Protein AF-A0A7Y0SDI4-F1 (afdb_monomer)

Radius of gyration: 20.01 Å; Cα contacts (8 Å, |Δi|>4): 85; chains: 1; bounding box: 41×28×59 Å

Sequence (95 aa):
DAVHPTLSTKISHGWIRTGQDKVIETTGNRSRLNIIGALNLSDIGATIVHNYESINSESIVRFFCELRKSYPLAHKLHIILDGAGYHRSDLVKDA

pLDDT: mean 87.09, std 10.6, range [52.72, 96.25]

Organism: Vibrio parahaemolyticus (NCBI:txid670)

Mean predicted aligned error: 8.11 Å

Foldseek 3Di:
DWDWDDQFDDDDDDDDDPPDDDDDDGDPDRQTWTKDWDADPVCRVPIDMDTDSDDALVVLQVVVVVVPVVDDPPDDDDDDDDPDPSCVDVSNVVD

Solvent-accessible surface area (backbone atoms only — not comparable to full-atom values): 6534 Å² total; per-residue (Å²): 115,77,57,75,76,81,64,70,73,78,87,86,84,77,95,68,61,88,97,53,89,76,89,75,83,65,65,84,72,83,82,78,56,37,43,48,63,51,78,42,91,92,43,64,89,71,48,47,73,48,78,44,93,61,89,42,38,67,52,49,43,55,46,50,55,58,55,47,73,78,46,64,89,89,58,87,83,84,83,89,76,72,89,48,69,40,69,70,31,64,73,42,72,76,105

Secondary structure (DSSP, 8-state):
--BPP--S-------PPTT--------------EEEEEEETTEEEEEEEEEESS-SHHHHHHHHHHHHHTS-TTS---------TGGGSHHHH--

Structure (mmCIF, N/CA/C/O backbone):
data_AF-A0A7Y0SDI4-F1
#
_entry.id   AF-A0A7Y0SDI4-F1
#
loop_
_atom_site.group_PDB
_atom_site.id
_atom_site.type_symbol
_atom_site.label_atom_id
_atom_site.label_alt_id
_atom_site.label_comp_id
_atom_s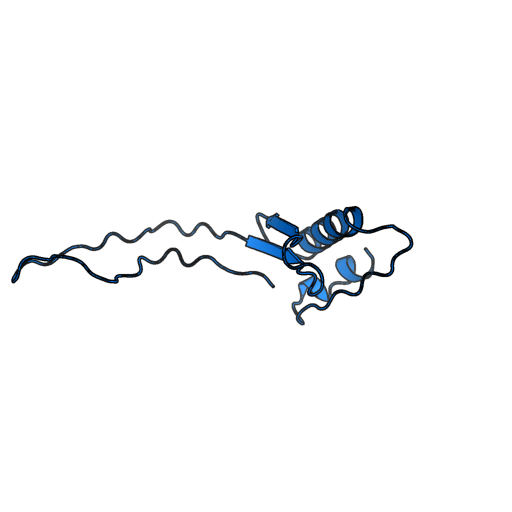ite.label_asym_id
_atom_site.label_entity_id
_atom_site.label_seq_id
_atom_site.pdbx_PDB_ins_code
_atom_site.Cartn_x
_atom_site.Cartn_y
_atom_site.Cartn_z
_atom_site.occupancy
_atom_site.B_iso_or_equiv
_atom_site.auth_seq_id
_atom_site.auth_comp_id
_atom_site.auth_asym_id
_atom_site.auth_atom_id
_atom_site.pdbx_PDB_model_num
ATOM 1 N N . ASP A 1 1 ? -2.542 6.015 -1.622 1.00 52.72 1 ASP A N 1
ATOM 2 C CA . ASP A 1 1 ? -3.346 6.675 -0.581 1.00 52.72 1 ASP A CA 1
ATOM 3 C C . ASP A 1 1 ? -2.879 6.178 0.778 1.00 52.72 1 ASP A C 1
ATOM 5 O O . ASP A 1 1 ? -2.645 4.980 0.915 1.00 52.72 1 ASP A O 1
ATOM 9 N N . ALA A 1 2 ? -2.648 7.084 1.724 1.00 55.09 2 ALA A N 1
ATOM 10 C CA . ALA A 1 2 ? -2.127 6.759 3.047 1.00 55.09 2 ALA A CA 1
ATOM 11 C C . ALA A 1 2 ? -3.278 6.769 4.057 1.00 55.09 2 ALA A C 1
ATOM 13 O O . ALA A 1 2 ? -3.874 7.810 4.325 1.00 55.09 2 ALA A O 1
ATOM 14 N N . VAL A 1 3 ? -3.585 5.608 4.631 1.00 59.72 3 VAL A N 1
ATOM 15 C CA . VAL A 1 3 ? -4.681 5.459 5.598 1.00 59.72 3 VAL A CA 1
ATOM 16 C C . VAL A 1 3 ? -4.141 5.565 7.023 1.00 59.72 3 VAL A C 1
ATOM 18 O O . VAL A 1 3 ? -3.075 5.035 7.332 1.00 59.72 3 VAL A O 1
ATOM 21 N N . HIS A 1 4 ? -4.887 6.224 7.912 1.00 59.59 4 HIS A N 1
ATOM 22 C CA . HIS A 1 4 ? -4.556 6.312 9.334 1.00 59.59 4 HIS A CA 1
ATOM 23 C C . HIS A 1 4 ? -5.434 5.366 10.170 1.00 59.59 4 HIS A C 1
ATOM 25 O O . HIS A 1 4 ? -6.663 5.440 10.073 1.00 59.59 4 HIS A O 1
ATOM 31 N N . PRO A 1 5 ? -4.858 4.507 11.034 1.00 60.47 5 PRO A N 1
ATOM 32 C CA . PRO A 1 5 ? -5.650 3.708 11.958 1.00 60.47 5 PRO A CA 1
ATOM 33 C C . PRO A 1 5 ? -6.338 4.606 12.991 1.00 60.47 5 PRO A C 1
ATOM 35 O O . PRO A 1 5 ? -5.741 5.528 13.551 1.00 60.47 5 PRO A O 1
ATOM 38 N N . THR A 1 6 ? -7.608 4.318 13.277 1.00 62.94 6 THR A N 1
ATOM 39 C CA . THR A 1 6 ? -8.305 4.929 14.413 1.00 62.94 6 THR A CA 1
ATOM 40 C C . THR A 1 6 ? -7.967 4.131 15.667 1.00 62.94 6 THR A C 1
ATOM 42 O O . THR A 1 6 ? -8.388 2.988 15.793 1.00 62.94 6 THR A O 1
ATOM 45 N N . LEU A 1 7 ? -7.231 4.740 16.598 1.00 68.56 7 LEU A N 1
ATOM 46 C CA . LEU A 1 7 ? -6.913 4.152 17.910 1.00 68.56 7 LEU A CA 1
ATOM 47 C C . LEU A 1 7 ? -7.941 4.520 18.993 1.00 68.56 7 LEU A C 1
ATOM 49 O O . LEU A 1 7 ? -7.757 4.223 20.168 1.00 68.56 7 LEU A O 1
ATOM 53 N N . SER A 1 8 ? -9.019 5.204 18.605 1.00 71.12 8 SER A N 1
ATOM 54 C CA . SER A 1 8 ? -10.101 5.562 19.517 1.00 71.12 8 SER A CA 1
ATOM 55 C C . SER A 1 8 ? -10.968 4.342 19.813 1.00 71.12 8 SER A C 1
ATOM 57 O O . SER A 1 8 ? -11.417 3.652 18.893 1.00 71.12 8 SER A O 1
ATOM 59 N N . THR A 1 9 ? -11.225 4.103 21.099 1.00 75.31 9 THR A N 1
ATOM 60 C CA . THR A 1 9 ? -12.170 3.090 21.568 1.00 75.31 9 THR A CA 1
ATOM 61 C C . THR A 1 9 ? -13.553 3.371 20.976 1.00 75.31 9 THR A C 1
ATOM 63 O O . THR A 1 9 ? -14.206 4.349 21.337 1.00 75.31 9 THR A O 1
ATOM 66 N N . LYS A 1 10 ? -14.018 2.512 20.063 1.00 80.62 10 LYS A N 1
ATOM 67 C CA . LYS A 1 10 ? -15.395 2.563 19.556 1.00 80.62 10 LYS A CA 1
ATOM 68 C C . LYS A 1 10 ? -16.300 1.741 20.464 1.00 80.62 10 LYS A C 1
ATOM 70 O O . LYS A 1 10 ? -16.174 0.522 20.538 1.00 80.62 10 LYS A O 1
ATOM 75 N N . ILE A 1 11 ? -17.211 2.422 21.147 1.00 82.38 11 ILE A N 1
ATOM 76 C CA . ILE A 1 11 ? -18.194 1.800 22.034 1.00 82.38 11 ILE A CA 1
ATOM 77 C C . ILE A 1 11 ? -19.326 1.241 21.172 1.00 82.38 11 ILE A C 1
ATOM 79 O O . ILE A 1 11 ? -19.837 1.943 20.302 1.00 82.38 11 ILE A O 1
ATOM 83 N N . SER A 1 12 ? -19.712 -0.011 21.407 1.00 83.94 12 SER A N 1
ATOM 84 C CA . SER A 1 12 ? -20.862 -0.634 20.748 1.00 83.94 12 SER A CA 1
ATOM 85 C C . SER A 1 12 ? -21.926 -1.017 21.774 1.00 83.94 12 SER A C 1
ATOM 87 O O . SER A 1 12 ? -22.925 -0.321 21.899 1.00 83.94 12 SER A O 1
ATOM 89 N N . HIS A 1 13 ? -21.695 -2.075 22.554 1.00 82.69 13 HIS A N 1
ATOM 90 C CA . HIS A 1 13 ? -22.639 -2.582 23.549 1.00 82.69 13 HIS A CA 1
ATOM 91 C C . HIS A 1 13 ? -21.905 -3.096 24.791 1.00 82.69 13 HIS A C 1
ATOM 93 O O . HIS A 1 13 ? -20.787 -3.602 24.700 1.00 82.69 13 HIS A O 1
ATOM 99 N N . GLY A 1 14 ? -22.551 -3.002 25.954 1.00 81.38 14 GLY A N 1
ATOM 100 C CA . GLY A 1 14 ? -22.028 -3.531 27.209 1.00 81.38 14 GLY A CA 1
ATOM 101 C C . GLY A 1 14 ? -23.127 -3.706 28.250 1.00 81.38 14 GLY A C 1
ATOM 102 O O . GLY A 1 14 ? -24.056 -2.906 28.325 1.00 81.38 14 GLY A O 1
ATOM 103 N N . TRP A 1 15 ? -23.015 -4.752 29.066 1.00 87.00 15 TRP A N 1
ATOM 104 C CA . TRP A 1 15 ? -23.906 -4.975 30.204 1.00 87.00 15 TRP A CA 1
ATOM 105 C C . TRP A 1 15 ? -23.425 -4.137 31.391 1.00 87.00 15 TRP A C 1
ATOM 107 O O . TRP A 1 15 ? -22.578 -4.570 32.172 1.00 87.00 15 TRP A O 1
ATOM 117 N N . ILE A 1 16 ? -23.932 -2.909 31.488 1.00 89.69 16 ILE A N 1
ATOM 118 C CA . ILE A 1 16 ? -23.610 -1.963 32.562 1.00 89.69 16 ILE A CA 1
ATOM 119 C C . ILE A 1 16 ? -24.773 -1.961 33.552 1.00 89.69 16 ILE A C 1
ATOM 121 O O . ILE A 1 16 ? -25.937 -1.862 33.161 1.00 89.69 16 ILE A O 1
ATOM 125 N N . ARG A 1 17 ? -24.466 -2.114 34.842 1.00 90.62 17 ARG A N 1
ATOM 126 C CA . ARG A 1 17 ? -25.488 -2.099 35.893 1.00 90.62 17 ARG A CA 1
ATOM 127 C C . ARG A 1 17 ? -26.132 -0.716 35.973 1.00 90.62 17 ARG A C 1
ATOM 129 O O . ARG A 1 17 ? -25.438 0.297 35.958 1.00 90.62 17 ARG A O 1
ATOM 136 N N . THR A 1 18 ? -27.455 -0.681 36.103 1.00 89.38 18 THR A N 1
ATOM 137 C CA . THR A 1 18 ? -28.214 0.561 36.276 1.00 89.38 18 THR A CA 1
ATOM 138 C C . THR A 1 18 ? -27.700 1.339 37.488 1.00 89.38 18 THR A C 1
ATOM 140 O O . THR A 1 18 ? -27.531 0.770 38.565 1.00 89.38 18 THR A O 1
ATOM 143 N N . GLY A 1 19 ? -27.450 2.636 37.301 1.00 92.62 19 GLY A N 1
ATOM 144 C CA . GLY A 1 19 ? -26.930 3.520 38.347 1.00 92.62 19 GLY A CA 1
ATOM 145 C C . GLY A 1 19 ? -25.418 3.435 38.578 1.00 92.62 19 GLY A 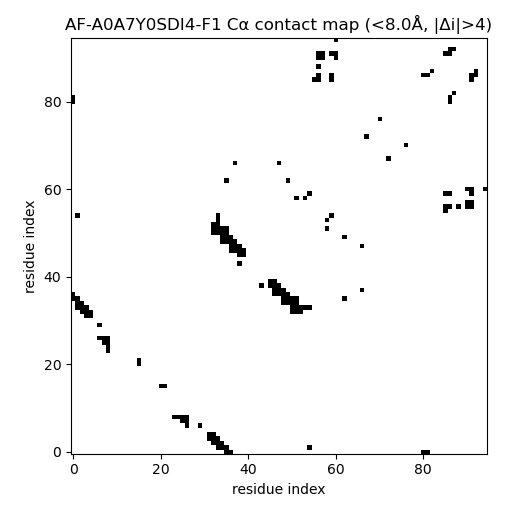C 1
ATOM 146 O O . GLY A 1 19 ? -24.941 4.025 39.542 1.00 92.62 19 GLY A O 1
ATOM 147 N N . GLN A 1 20 ? -24.664 2.717 37.735 1.00 89.06 20 GLN A N 1
ATOM 148 C CA . GLN A 1 20 ? -23.200 2.707 37.787 1.00 89.06 20 GLN A CA 1
ATOM 149 C C . GLN A 1 20 ? -22.578 3.312 36.532 1.00 89.06 20 GLN A C 1
ATOM 151 O O . GLN A 1 20 ? -22.828 2.852 35.417 1.00 89.06 20 GLN A O 1
ATOM 156 N N . ASP A 1 21 ? -21.686 4.277 36.740 1.00 89.50 21 ASP A N 1
ATOM 157 C CA . ASP A 1 21 ? -20.824 4.787 35.683 1.00 89.50 21 ASP A CA 1
ATOM 158 C C . ASP A 1 21 ? -19.741 3.761 35.347 1.00 89.50 21 ASP A C 1
ATOM 160 O O . ASP A 1 21 ? -19.071 3.204 36.222 1.00 89.50 21 ASP A O 1
ATOM 164 N N . LYS A 1 22 ? -19.550 3.516 34.049 1.00 86.81 22 LYS A N 1
ATOM 165 C CA . LYS A 1 22 ? -18.471 2.670 33.547 1.00 86.81 22 LYS A CA 1
ATOM 166 C C . LYS A 1 22 ? -17.412 3.541 32.890 1.00 86.81 22 LYS A C 1
ATOM 168 O O . LYS A 1 22 ? -17.644 4.104 31.825 1.00 86.81 22 LYS A O 1
ATOM 173 N N . VAL A 1 23 ? -16.231 3.596 33.503 1.00 89.44 23 VAL A N 1
ATOM 174 C CA . VAL A 1 23 ? -15.052 4.204 32.879 1.00 89.44 23 VAL A CA 1
ATOM 175 C C . VAL A 1 23 ? -14.665 3.385 31.651 1.00 89.44 23 VAL A C 1
ATOM 177 O O . VAL A 1 23 ? -14.581 2.153 31.706 1.00 89.44 23 VAL A O 1
ATOM 180 N N . ILE A 1 24 ? -14.461 4.085 30.538 1.00 85.25 24 ILE A N 1
ATOM 181 C CA . ILE A 1 24 ? -14.012 3.509 29.277 1.00 85.25 24 ILE A CA 1
ATOM 182 C C . ILE A 1 24 ? -12.574 3.950 29.081 1.00 85.25 24 ILE A C 1
ATOM 184 O O . ILE A 1 24 ? -12.300 5.126 28.844 1.00 85.25 24 ILE A O 1
ATOM 188 N N . GLU A 1 25 ? -11.666 2.989 29.204 1.00 81.06 25 GLU A N 1
ATOM 189 C CA . GLU A 1 25 ? -10.250 3.219 28.964 1.00 81.06 25 GLU A CA 1
ATOM 190 C C . GLU A 1 25 ? -10.044 3.666 27.514 1.00 81.06 25 GLU A C 1
ATOM 192 O O . GLU A 1 25 ? -10.576 3.080 26.560 1.00 81.06 25 GLU A O 1
ATOM 197 N N . THR A 1 26 ? -9.261 4.726 27.350 1.00 76.12 26 THR A N 1
ATOM 198 C CA . THR A 1 26 ? -8.847 5.216 26.038 1.00 76.12 26 THR A CA 1
ATOM 199 C C . THR A 1 26 ? -7.359 4.972 25.880 1.00 76.12 26 T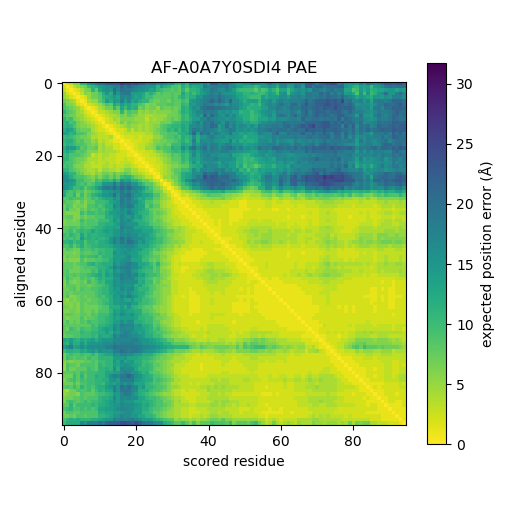HR A C 1
ATOM 201 O O . THR A 1 26 ? -6.570 5.174 26.802 1.00 76.12 26 THR A O 1
ATOM 204 N N . THR A 1 27 ? -6.948 4.508 24.704 1.00 70.06 27 THR A N 1
ATOM 205 C CA . THR A 1 27 ? -5.526 4.335 24.420 1.00 70.06 27 THR A CA 1
ATOM 206 C C . THR A 1 27 ? -4.906 5.705 24.141 1.00 70.06 27 THR A C 1
ATOM 208 O O . THR A 1 27 ? -5.194 6.333 23.125 1.00 70.06 27 THR A O 1
ATOM 211 N N . GLY A 1 28 ? -4.050 6.180 25.051 1.00 67.19 28 GLY A N 1
ATOM 212 C CA . GLY A 1 28 ? -3.348 7.464 24.912 1.00 67.19 28 GLY A CA 1
ATOM 213 C C . GLY A 1 28 ? -2.164 7.439 23.937 1.00 67.19 28 GLY A C 1
ATOM 214 O O . GLY A 1 28 ? -1.647 8.492 23.566 1.00 67.19 28 GLY A O 1
ATOM 215 N N . ASN A 1 29 ? -1.728 6.253 23.504 1.00 67.56 29 ASN A N 1
ATOM 216 C CA . ASN A 1 29 ? -0.624 6.121 22.562 1.00 67.56 29 ASN A CA 1
ATOM 217 C C . ASN A 1 29 ? -1.121 6.351 21.129 1.00 67.56 29 ASN A C 1
ATOM 219 O O . ASN A 1 29 ? -1.990 5.630 20.648 1.00 67.56 29 ASN A O 1
ATOM 223 N N . ARG A 1 30 ? -0.564 7.356 20.447 1.00 62.97 30 ARG A N 1
ATOM 224 C CA . ARG A 1 30 ? -0.827 7.653 19.034 1.00 62.97 30 ARG A CA 1
ATOM 225 C C . ARG A 1 30 ? 0.303 7.104 18.167 1.00 62.97 30 ARG A C 1
ATOM 227 O O . ARG A 1 30 ? 1.064 7.873 17.585 1.00 62.97 30 ARG A O 1
ATOM 234 N N . SER A 1 31 ? 0.417 5.785 18.055 1.00 69.19 31 SER A N 1
ATOM 235 C CA . SER A 1 31 ? 1.271 5.187 17.029 1.00 69.19 31 SER A CA 1
ATOM 236 C C . SER A 1 31 ? 0.576 5.309 15.669 1.00 69.19 31 SER A C 1
ATOM 238 O O . SER A 1 31 ? -0.488 4.740 15.431 1.00 69.19 31 SER A O 1
ATOM 240 N N . ARG A 1 32 ? 1.143 6.105 14.757 1.00 72.81 32 ARG A N 1
ATOM 241 C CA . ARG A 1 32 ? 0.670 6.133 13.367 1.00 72.81 32 ARG A CA 1
ATOM 242 C C . ARG A 1 32 ? 1.208 4.902 12.649 1.00 72.81 32 ARG A C 1
ATOM 244 O O . ARG A 1 32 ? 2.411 4.673 12.647 1.00 72.81 32 ARG A O 1
ATOM 251 N N . LEU A 1 33 ? 0.315 4.144 12.022 1.00 81.19 33 LEU A N 1
ATOM 252 C CA . LEU A 1 33 ? 0.681 3.128 11.043 1.00 81.19 33 LEU A CA 1
ATOM 253 C C . LEU A 1 33 ? 0.529 3.755 9.661 1.00 81.19 33 LEU A C 1
ATOM 255 O O . LEU A 1 33 ? -0.567 4.202 9.326 1.00 81.19 33 LEU A O 1
ATOM 259 N N . ASN A 1 34 ? 1.611 3.811 8.889 1.00 87.25 34 ASN A N 1
ATOM 260 C CA . ASN A 1 34 ? 1.560 4.294 7.517 1.00 87.25 34 ASN A CA 1
ATOM 261 C C . ASN A 1 34 ? 1.687 3.115 6.557 1.00 87.25 34 ASN A C 1
ATOM 263 O O . ASN A 1 34 ? 2.700 2.415 6.551 1.00 87.25 34 ASN A O 1
ATOM 267 N N . ILE A 1 35 ? 0.645 2.918 5.756 1.00 90.88 35 ILE A N 1
ATOM 268 C CA . ILE A 1 35 ? 0.520 1.805 4.820 1.00 90.88 35 ILE A CA 1
ATOM 269 C C . ILE A 1 35 ? 0.469 2.373 3.404 1.00 90.88 35 ILE A C 1
ATOM 271 O O . ILE A 1 35 ? -0.311 3.289 3.141 1.00 90.88 35 ILE A O 1
ATOM 275 N N . ILE A 1 36 ? 1.270 1.812 2.500 1.00 93.31 36 ILE A N 1
ATOM 276 C CA . ILE A 1 36 ? 1.149 2.031 1.056 1.00 93.31 36 ILE A CA 1
ATOM 277 C C . ILE A 1 36 ? 0.710 0.713 0.426 1.00 93.31 36 ILE A C 1
ATOM 279 O O . ILE A 1 36 ? 1.289 -0.338 0.705 1.00 93.31 36 ILE A O 1
ATOM 283 N N . GLY A 1 37 ? -0.322 0.775 -0.415 1.00 94.31 37 GLY A N 1
ATOM 284 C CA . GLY A 1 37 ? -0.848 -0.378 -1.131 1.00 94.31 37 GLY A CA 1
ATOM 285 C C . GLY A 1 37 ? -1.057 -0.094 -2.615 1.00 94.31 37 GLY A C 1
ATOM 286 O O . GLY A 1 37 ? -1.392 1.029 -2.994 1.00 94.31 37 GLY A O 1
ATOM 287 N N . ALA A 1 38 ? -0.884 -1.126 -3.438 1.00 95.06 38 ALA A N 1
ATOM 288 C CA . ALA A 1 38 ? -1.214 -1.125 -4.858 1.00 95.06 38 ALA A CA 1
ATOM 289 C C . ALA A 1 38 ? -2.189 -2.266 -5.151 1.00 95.06 38 ALA A C 1
ATOM 291 O O . ALA A 1 38 ? -1.883 -3.436 -4.911 1.00 95.06 38 ALA A O 1
ATOM 292 N N . LEU A 1 39 ? -3.358 -1.904 -5.677 1.00 94.69 39 LEU A N 1
ATOM 293 C CA . LEU A 1 39 ? -4.438 -2.822 -6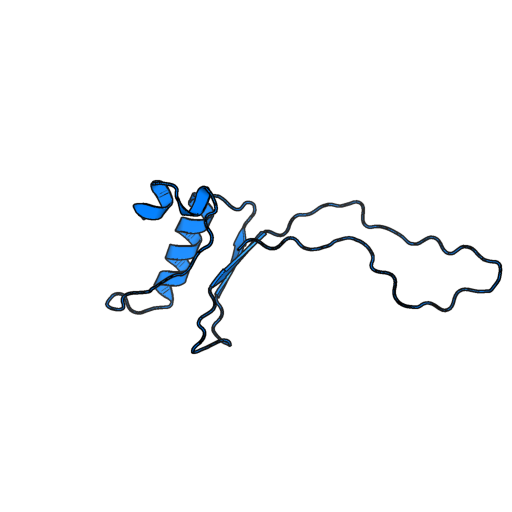.014 1.00 94.69 39 LEU A CA 1
ATOM 294 C C . LEU A 1 39 ? -4.516 -2.994 -7.532 1.00 94.69 39 LEU A C 1
ATOM 296 O O . LEU A 1 39 ? -4.718 -2.022 -8.260 1.00 94.69 39 LEU A O 1
ATOM 300 N N . ASN A 1 40 ? -4.409 -4.236 -7.999 1.00 93.56 40 ASN A N 1
ATOM 301 C CA . ASN A 1 40 ? -4.735 -4.596 -9.371 1.00 93.56 40 ASN A CA 1
ATOM 302 C C . ASN A 1 40 ? -6.206 -5.022 -9.440 1.00 93.56 40 ASN A C 1
ATOM 304 O O . ASN A 1 40 ? -6.606 -5.999 -8.816 1.00 93.56 40 ASN A O 1
ATOM 308 N N . LEU A 1 41 ? -7.020 -4.321 -10.229 1.00 91.19 41 LEU A N 1
ATOM 309 C CA . LEU A 1 41 ? -8.449 -4.632 -10.354 1.00 91.19 41 LEU A CA 1
ATOM 310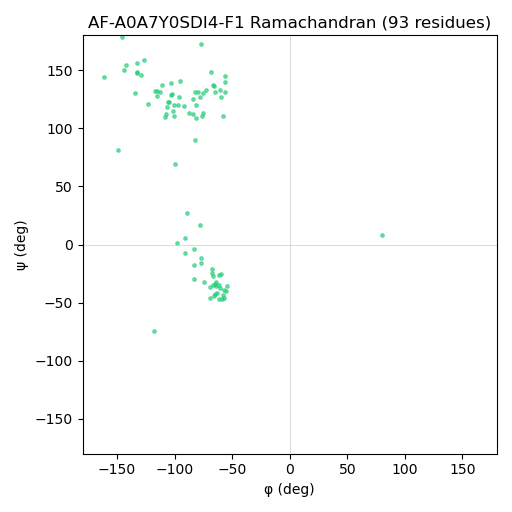 C C . LEU A 1 41 ? -8.724 -5.980 -11.038 1.00 91.19 41 LEU A C 1
ATOM 312 O O . LEU A 1 41 ? -9.799 -6.541 -10.851 1.00 91.19 41 LEU A O 1
ATOM 316 N N . SER A 1 42 ? -7.767 -6.503 -11.811 1.00 91.88 42 SER A N 1
ATOM 317 C CA . SER A 1 42 ? -7.882 -7.827 -12.443 1.00 91.88 42 SER A CA 1
ATOM 318 C C . SER A 1 42 ? -7.489 -8.968 -11.501 1.00 91.88 42 SER A C 1
ATOM 320 O O . SER A 1 42 ? -7.827 -10.116 -11.766 1.00 91.88 42 SER A O 1
ATOM 322 N N . ASP A 1 43 ? -6.776 -8.658 -10.415 1.00 92.69 43 ASP A N 1
ATOM 323 C CA . ASP A 1 43 ? -6.327 -9.622 -9.413 1.00 92.69 43 ASP A CA 1
ATOM 324 C C . ASP A 1 43 ? -6.257 -8.953 -8.034 1.00 92.69 43 ASP A C 1
ATOM 326 O O . ASP A 1 43 ? -5.210 -8.504 -7.563 1.00 92.69 43 ASP A O 1
ATOM 330 N N . ILE A 1 44 ? -7.422 -8.859 -7.393 1.00 92.62 44 ILE A N 1
ATOM 331 C CA . ILE A 1 44 ? -7.576 -8.218 -6.083 1.00 92.62 44 ILE A CA 1
ATOM 332 C C . ILE A 1 44 ? -6.785 -8.980 -5.003 1.00 92.62 44 ILE A C 1
ATOM 334 O O . ILE A 1 44 ? -6.275 -8.370 -4.060 1.00 92.62 44 ILE A O 1
ATOM 338 N N . GLY A 1 45 ? -6.656 -10.305 -5.140 1.00 92.12 45 GLY A N 1
ATOM 339 C CA . GLY A 1 45 ? -5.956 -11.161 -4.179 1.00 92.12 45 GLY A CA 1
ATOM 340 C C . GLY A 1 45 ? -4.451 -10.901 -4.123 1.00 92.12 45 GLY A C 1
ATOM 341 O O . GLY A 1 45 ? -3.846 -11.062 -3.065 1.00 92.12 45 GLY A O 1
ATOM 342 N N . ALA A 1 46 ? -3.864 -10.423 -5.221 1.00 90.81 46 ALA A N 1
ATOM 343 C CA . ALA A 1 46 ? -2.449 -10.073 -5.321 1.00 90.81 46 ALA A CA 1
ATOM 344 C C . ALA A 1 46 ? -2.135 -8.617 -4.923 1.00 90.81 46 ALA A C 1
ATOM 346 O O . ALA A 1 46 ? -1.168 -8.029 -5.409 1.00 90.81 46 ALA A O 1
ATOM 347 N N . THR A 1 47 ? -2.941 -8.004 -4.048 1.00 93.88 47 THR A N 1
ATOM 348 C CA . THR A 1 47 ? -2.670 -6.647 -3.545 1.00 93.88 47 THR A CA 1
ATOM 349 C C . THR A 1 47 ? -1.321 -6.603 -2.825 1.00 93.88 47 THR A C 1
ATOM 351 O O . THR A 1 47 ? -1.079 -7.357 -1.883 1.00 93.88 47 THR A O 1
ATOM 354 N N . ILE A 1 48 ? -0.455 -5.674 -3.230 1.00 94.25 48 ILE A N 1
ATOM 355 C CA . ILE A 1 48 ? 0.872 -5.491 -2.631 1.00 94.25 48 ILE A CA 1
ATOM 356 C C . ILE A 1 48 ? 0.777 -4.387 -1.586 1.00 94.25 48 ILE A C 1
ATOM 358 O O . ILE A 1 48 ? 0.313 -3.289 -1.896 1.00 94.25 48 ILE A O 1
ATOM 362 N N . VAL A 1 49 ? 1.218 -4.670 -0.358 1.00 93.88 49 VAL A N 1
ATOM 363 C CA . VAL A 1 49 ? 1.096 -3.771 0.798 1.00 93.88 49 VAL A CA 1
ATOM 364 C C . VAL A 1 49 ? 2.417 -3.701 1.556 1.00 93.88 49 VAL A C 1
ATOM 366 O O . VAL A 1 49 ? 2.985 -4.732 1.907 1.00 93.88 49 VAL A O 1
ATOM 369 N N . HIS A 1 50 ? 2.884 -2.489 1.853 1.00 93.50 50 HIS A N 1
ATOM 370 C CA . HIS A 1 50 ? 4.071 -2.251 2.674 1.00 93.50 50 HIS A CA 1
ATOM 371 C C . HIS A 1 50 ? 3.812 -1.187 3.740 1.00 93.50 50 HIS A C 1
ATOM 373 O O . HIS A 1 50 ? 3.061 -0.232 3.528 1.00 93.50 50 HIS A O 1
ATOM 379 N N . ASN A 1 51 ? 4.490 -1.344 4.878 1.00 92.25 51 ASN A N 1
ATOM 380 C CA . ASN A 1 51 ? 4.455 -0.397 5.986 1.00 92.25 51 ASN A CA 1
ATOM 381 C C . ASN A 1 51 ? 5.731 0.443 6.001 1.00 92.25 51 ASN A C 1
ATOM 383 O O . ASN A 1 51 ? 6.829 -0.088 5.824 1.00 92.25 51 ASN A O 1
ATOM 387 N N . TYR A 1 52 ? 5.586 1.735 6.276 1.00 90.31 52 TYR A N 1
ATOM 388 C CA . TYR A 1 52 ? 6.699 2.674 6.393 1.00 90.31 52 TYR A CA 1
ATOM 389 C C . TYR A 1 52 ? 6.556 3.518 7.660 1.00 90.31 52 TYR A C 1
ATOM 391 O O . TYR A 1 52 ? 5.459 3.712 8.181 1.00 90.31 52 TYR A O 1
ATOM 399 N N . GLU A 1 53 ? 7.667 4.050 8.163 1.00 88.88 53 GLU A N 1
ATOM 400 C CA . GLU A 1 53 ? 7.638 4.961 9.312 1.00 88.88 53 GLU A CA 1
ATOM 401 C C . GLU A 1 53 ? 6.995 6.308 8.951 1.00 88.88 53 GLU A C 1
ATOM 403 O O . GLU A 1 53 ? 6.233 6.869 9.733 1.00 88.88 53 GLU A O 1
ATOM 408 N N . SER A 1 54 ? 7.231 6.799 7.732 1.00 89.56 54 SER A N 1
ATOM 409 C CA . SER A 1 54 ? 6.616 8.012 7.185 1.00 89.56 54 SER A CA 1
ATOM 410 C C . SER A 1 54 ? 6.296 7.842 5.700 1.00 89.56 54 SER A C 1
ATOM 412 O O . SER A 1 54 ? 6.930 7.037 5.019 1.00 89.56 54 SER A O 1
ATOM 414 N N . ILE A 1 55 ? 5.306 8.598 5.209 1.00 91.19 55 ILE A N 1
ATOM 415 C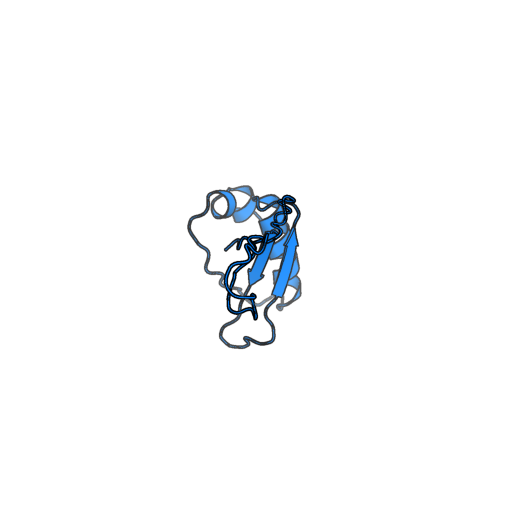 CA . ILE A 1 55 ? 4.978 8.682 3.780 1.00 91.19 55 ILE A CA 1
ATOM 416 C C . ILE A 1 55 ? 5.567 9.969 3.217 1.00 91.19 55 ILE A C 1
ATOM 418 O O . ILE A 1 55 ? 5.124 11.073 3.533 1.00 91.19 55 ILE A O 1
ATOM 422 N N . ASN A 1 56 ? 6.584 9.807 2.386 1.00 93.62 56 ASN A N 1
ATOM 423 C CA . ASN A 1 56 ? 7.280 10.857 1.658 1.00 93.62 56 ASN A CA 1
ATOM 424 C C . ASN A 1 56 ? 7.723 10.337 0.279 1.00 93.62 56 ASN A C 1
ATOM 426 O O . ASN A 1 56 ? 7.528 9.165 -0.053 1.00 93.62 56 ASN A O 1
ATOM 430 N N . SER A 1 57 ? 8.350 11.194 -0.522 1.00 95.50 57 SER A N 1
ATOM 431 C CA . SER A 1 57 ? 8.811 10.841 -1.867 1.00 95.50 57 SER A CA 1
ATOM 432 C C . SER A 1 57 ? 9.734 9.617 -1.898 1.00 95.50 57 SER A C 1
ATOM 434 O O . SER A 1 57 ? 9.564 8.753 -2.751 1.00 95.50 57 SER A O 1
ATOM 436 N N . GLU A 1 58 ? 10.653 9.476 -0.937 1.00 95.94 58 GLU A N 1
ATOM 437 C CA . GLU A 1 58 ? 11.552 8.315 -0.874 1.00 95.94 58 GLU A CA 1
ATOM 438 C C . GLU A 1 58 ? 10.802 7.012 -0.596 1.00 95.94 58 GLU A C 1
ATOM 440 O O . GLU A 1 58 ? 11.064 5.995 -1.236 1.00 95.94 58 GLU A O 1
ATOM 445 N N . SER A 1 59 ? 9.860 7.027 0.352 1.00 95.38 59 SER A N 1
ATOM 446 C CA . SER A 1 59 ? 9.040 5.850 0.662 1.00 95.38 59 SER A CA 1
ATOM 447 C C . SER A 1 59 ? 8.210 5.404 -0.547 1.00 95.38 59 SER A C 1
ATOM 449 O O . SER A 1 59 ? 8.069 4.205 -0.775 1.00 95.38 59 SER A O 1
ATOM 451 N N . ILE A 1 60 ? 7.746 6.354 -1.370 1.00 96.12 60 ILE A N 1
ATOM 452 C CA . ILE A 1 60 ? 7.020 6.074 -2.612 1.00 96.12 60 ILE A CA 1
ATOM 453 C C . ILE A 1 60 ? 7.937 5.449 -3.663 1.00 96.12 60 ILE A C 1
ATOM 455 O O . ILE A 1 60 ? 7.566 4.433 -4.242 1.00 96.12 60 ILE A O 1
ATOM 459 N N . VAL A 1 61 ? 9.145 5.985 -3.869 1.00 96.25 61 VAL A N 1
ATOM 460 C CA . VAL A 1 61 ? 10.124 5.381 -4.792 1.00 96.25 61 VAL A CA 1
ATOM 461 C C . VAL A 1 61 ? 10.465 3.955 -4.366 1.00 96.25 61 VAL A C 1
ATOM 463 O O . VAL A 1 61 ? 10.414 3.034 -5.178 1.00 96.25 61 VAL A O 1
ATOM 466 N N . ARG A 1 62 ? 10.741 3.738 -3.074 1.00 96.12 62 ARG A N 1
ATOM 467 C CA . ARG A 1 62 ? 11.000 2.393 -2.536 1.00 96.12 62 ARG A CA 1
ATOM 468 C C . ARG A 1 62 ? 9.824 1.456 -2.797 1.00 96.12 62 ARG A C 1
ATOM 47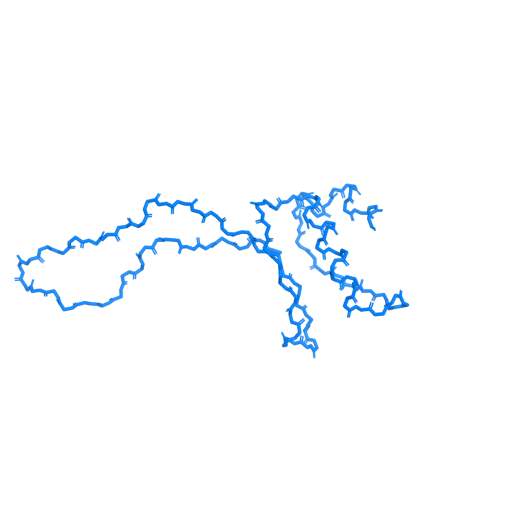0 O O . ARG A 1 62 ? 10.037 0.321 -3.210 1.00 96.12 62 ARG A O 1
ATOM 477 N N . PHE A 1 63 ? 8.597 1.931 -2.594 1.00 95.56 63 PHE A N 1
ATOM 478 C CA . PHE A 1 63 ? 7.402 1.150 -2.881 1.00 95.56 63 PHE A CA 1
ATOM 479 C C . PHE A 1 63 ? 7.266 0.818 -4.374 1.00 95.56 63 PHE A C 1
ATOM 481 O O . PHE A 1 63 ? 6.962 -0.323 -4.708 1.00 95.56 63 PHE A O 1
ATOM 488 N N . PHE A 1 64 ? 7.543 1.757 -5.285 1.00 95.00 64 PHE A N 1
ATOM 489 C CA . PHE A 1 64 ? 7.527 1.487 -6.728 1.00 95.00 64 PHE A CA 1
ATOM 490 C C . PHE A 1 64 ? 8.590 0.480 -7.155 1.00 95.00 64 PHE A C 1
ATOM 492 O O . PHE A 1 64 ? 8.305 -0.364 -8.004 1.00 95.00 64 PHE A O 1
ATOM 499 N N . CYS A 1 65 ? 9.767 0.487 -6.530 1.00 93.94 65 CYS A N 1
ATOM 500 C CA . CYS A 1 65 ? 10.772 -0.548 -6.750 1.00 93.94 65 CYS A CA 1
ATOM 501 C C . CYS A 1 65 ? 10.258 -1.939 -6.349 1.00 93.94 65 CYS A C 1
ATOM 503 O O . CYS A 1 65 ? 10.403 -2.884 -7.123 1.00 93.94 65 CYS A O 1
ATOM 505 N N . GLU A 1 66 ? 9.631 -2.082 -5.177 1.00 93.94 66 GLU A N 1
ATOM 506 C CA . GLU A 1 66 ? 9.034 -3.361 -4.757 1.00 93.94 66 GLU A CA 1
ATOM 507 C C . GLU A 1 66 ? 7.872 -3.779 -5.665 1.00 93.94 66 GLU A C 1
ATOM 509 O O . GLU A 1 66 ? 7.797 -4.928 -6.107 1.00 93.94 66 GLU A O 1
ATOM 514 N N . LEU A 1 67 ? 7.011 -2.827 -6.027 1.00 93.81 67 LEU A N 1
ATOM 515 C CA . LEU A 1 67 ? 5.919 -3.047 -6.965 1.00 93.81 67 LEU A CA 1
ATOM 516 C C . LEU A 1 67 ? 6.455 -3.560 -8.306 1.00 93.81 67 LEU A C 1
ATOM 518 O O . LEU A 1 67 ? 5.955 -4.553 -8.827 1.00 93.81 67 LEU A O 1
ATOM 522 N N . ARG A 1 68 ? 7.517 -2.943 -8.838 1.00 92.62 68 ARG A N 1
ATOM 523 C CA . ARG A 1 68 ? 8.108 -3.306 -10.130 1.00 92.62 68 ARG A CA 1
ATOM 524 C C . ARG A 1 68 ? 8.611 -4.742 -10.167 1.00 92.62 68 ARG A C 1
ATOM 526 O O . ARG A 1 68 ? 8.440 -5.383 -11.201 1.00 92.62 68 ARG A O 1
ATOM 533 N N . LYS A 1 69 ? 9.182 -5.250 -9.067 1.00 92.56 69 LYS A N 1
ATOM 534 C CA . LYS A 1 69 ? 9.672 -6.639 -8.961 1.00 92.56 69 LYS A CA 1
ATOM 535 C C . LYS A 1 69 ? 8.571 -7.676 -9.182 1.00 92.56 69 LYS A C 1
ATOM 537 O O . LYS A 1 69 ? 8.867 -8.784 -9.614 1.00 92.56 69 LYS A O 1
ATOM 542 N N . SER A 1 70 ? 7.317 -7.312 -8.921 1.00 90.44 70 SER A N 1
ATOM 543 C CA . SER A 1 70 ? 6.162 -8.204 -9.069 1.00 90.44 70 SER A CA 1
ATOM 544 C C . SER A 1 70 ? 5.631 -8.284 -10.506 1.00 90.44 70 SER A C 1
ATOM 546 O O . SER A 1 70 ? 4.727 -9.068 -10.780 1.00 90.44 70 SER A O 1
ATOM 548 N N . TYR A 1 71 ? 6.189 -7.501 -11.440 1.00 90.94 71 TYR A N 1
ATOM 549 C CA . TYR A 1 71 ? 5.765 -7.465 -12.840 1.00 90.94 71 TYR A CA 1
ATOM 550 C C . TYR A 1 71 ? 6.957 -7.634 -13.795 1.00 90.94 71 TYR A C 1
ATOM 552 O O . TYR A 1 71 ? 8.033 -7.089 -13.543 1.00 90.94 71 TYR A O 1
ATOM 560 N N . PRO A 1 72 ? 6.785 -8.293 -14.957 1.00 91.88 72 PRO A N 1
ATOM 561 C CA . PRO A 1 72 ? 7.847 -8.418 -15.957 1.00 91.88 72 PRO A CA 1
ATOM 562 C C . PRO A 1 72 ? 8.393 -7.063 -16.421 1.00 91.88 72 PRO A C 1
ATOM 564 O O . PRO A 1 72 ? 7.617 -6.138 -16.678 1.00 91.88 72 PRO A O 1
ATOM 567 N N . LEU A 1 73 ? 9.715 -6.950 -16.602 1.00 88.94 73 LEU A N 1
ATOM 568 C CA . LEU A 1 73 ? 10.381 -5.693 -16.984 1.00 88.94 73 LEU A CA 1
ATOM 569 C C . LEU A 1 73 ? 9.936 -5.128 -18.347 1.00 88.94 73 LEU A C 1
ATOM 571 O O . LEU A 1 73 ? 9.970 -3.918 -18.558 1.00 88.94 73 LEU A O 1
ATOM 575 N N . ALA A 1 74 ? 9.464 -5.985 -19.252 1.00 91.75 74 ALA A N 1
ATOM 576 C CA . ALA A 1 74 ? 8.926 -5.566 -20.545 1.00 91.75 74 ALA A CA 1
ATOM 577 C C . ALA A 1 74 ? 7.499 -4.989 -20.457 1.00 91.75 74 ALA A C 1
ATOM 579 O O . ALA A 1 74 ? 7.026 -4.356 -21.397 1.00 91.75 74 ALA A O 1
ATOM 580 N N . HIS A 1 75 ? 6.792 -5.214 -19.346 1.00 91.81 75 HIS A N 1
ATOM 581 C CA . HIS A 1 75 ? 5.418 -4.757 -19.178 1.00 91.81 75 HIS A CA 1
ATOM 582 C C . HIS A 1 75 ? 5.376 -3.288 -18.752 1.00 91.81 75 HIS A C 1
ATOM 584 O O . HIS A 1 75 ? 6.044 -2.904 -17.788 1.00 91.81 75 HIS A O 1
ATOM 590 N N . LYS A 1 76 ? 4.556 -2.480 -19.434 1.00 91.81 76 LYS A N 1
ATOM 591 C CA . LYS A 1 76 ? 4.282 -1.096 -19.040 1.00 91.81 76 LYS A CA 1
ATOM 592 C C . LYS A 1 76 ? 3.214 -1.076 -17.949 1.00 91.81 76 LYS A C 1
ATOM 594 O O . LYS A 1 76 ? 2.047 -1.336 -18.221 1.00 91.81 76 LYS A O 1
ATOM 599 N N . LEU A 1 77 ? 3.620 -0.752 -16.725 1.00 91.50 77 LEU A N 1
ATOM 600 C CA . LEU A 1 77 ? 2.703 -0.624 -15.597 1.00 91.50 77 LEU A CA 1
ATOM 601 C C . LEU A 1 77 ? 2.075 0.776 -15.583 1.00 91.50 77 LEU A C 1
ATOM 603 O O . LEU A 1 77 ? 2.782 1.782 -15.578 1.00 91.50 77 LEU A O 1
ATOM 607 N N . HIS A 1 78 ? 0.747 0.835 -15.570 1.00 92.56 78 HIS A N 1
ATOM 608 C CA . HIS A 1 78 ? -0.008 2.075 -15.417 1.00 92.56 78 HIS A CA 1
ATOM 609 C C . HIS A 1 78 ? -0.490 2.192 -13.970 1.00 92.56 78 HIS A C 1
ATOM 611 O O . HIS A 1 78 ? -1.220 1.327 -13.494 1.00 92.56 78 HIS A O 1
ATOM 617 N N . ILE A 1 79 ? -0.083 3.256 -13.276 1.00 92.75 79 ILE A N 1
ATOM 618 C CA . ILE A 1 79 ? -0.433 3.504 -11.874 1.00 92.75 79 ILE A CA 1
ATOM 619 C C . ILE A 1 79 ? -1.291 4.768 -11.806 1.00 92.75 79 ILE A C 1
ATOM 621 O O . ILE A 1 79 ? -0.944 5.789 -12.398 1.00 92.75 79 ILE A O 1
ATOM 625 N N . ILE A 1 80 ? -2.408 4.697 -11.084 1.00 93.81 80 ILE A N 1
ATOM 626 C CA . ILE A 1 80 ? -3.291 5.837 -10.821 1.00 93.81 80 ILE A CA 1
ATOM 627 C C . ILE A 1 80 ? -3.066 6.269 -9.372 1.00 93.81 80 ILE A C 1
ATOM 629 O O . ILE A 1 80 ? -3.208 5.462 -8.454 1.00 93.81 80 ILE A O 1
ATOM 633 N N . LEU A 1 81 ? -2.699 7.534 -9.177 1.00 93.62 81 LEU A N 1
ATOM 634 C CA . LEU A 1 81 ? -2.385 8.129 -7.877 1.00 93.62 81 LEU A CA 1
ATOM 635 C C . LEU A 1 81 ? -3.222 9.392 -7.668 1.00 93.62 81 LEU A C 1
ATOM 637 O O . LEU A 1 81 ? -3.681 10.012 -8.628 1.00 93.62 81 LEU A O 1
ATOM 641 N N . ASP A 1 82 ? -3.391 9.794 -6.412 1.00 92.12 82 ASP A N 1
ATOM 642 C CA . ASP A 1 82 ? -3.948 11.099 -6.068 1.00 92.12 82 ASP A CA 1
ATOM 643 C C . ASP A 1 82 ? -2.908 12.225 -6.260 1.00 92.12 82 ASP A C 1
ATOM 645 O O . ASP A 1 82 ? -1.722 11.999 -6.512 1.00 92.12 82 ASP A O 1
ATOM 649 N N . GLY A 1 83 ? -3.348 13.478 -6.126 1.00 92.88 83 GLY A N 1
ATOM 650 C CA . GLY A 1 83 ? -2.522 14.668 -6.363 1.00 92.88 83 GLY A CA 1
ATOM 651 C C . GLY A 1 83 ? -1.537 15.041 -5.244 1.00 92.88 83 GLY A C 1
ATOM 652 O O . GLY A 1 83 ? -1.076 16.191 -5.218 1.00 92.88 83 GLY A O 1
ATOM 653 N N . ALA A 1 84 ? -1.234 14.131 -4.311 1.00 91.44 84 ALA A N 1
ATOM 654 C CA . ALA A 1 84 ? -0.390 14.410 -3.151 1.00 91.44 84 ALA A CA 1
ATOM 655 C C . ALA A 1 84 ? 0.994 14.956 -3.552 1.00 91.44 84 ALA A C 1
ATOM 657 O O . ALA A 1 84 ? 1.577 14.570 -4.567 1.00 91.44 84 ALA A O 1
ATOM 658 N N . GLY A 1 85 ? 1.542 15.874 -2.747 1.00 93.00 85 GLY A N 1
ATOM 659 C CA . GLY A 1 85 ? 2.790 16.576 -3.076 1.00 93.00 85 GLY A CA 1
ATOM 660 C C . GLY A 1 85 ? 3.974 15.638 -3.325 1.00 93.00 85 GLY A C 1
ATOM 661 O O . GLY A 1 85 ? 4.728 15.842 -4.272 1.00 93.00 85 GLY A O 1
ATOM 662 N N . TYR A 1 86 ? 4.087 14.564 -2.541 1.00 92.75 86 TYR A N 1
ATOM 663 C CA . TYR A 1 86 ? 5.142 13.564 -2.708 1.00 92.75 86 TYR A CA 1
ATOM 664 C C . TYR A 1 86 ? 5.011 12.771 -4.020 1.00 92.75 86 TYR A C 1
ATOM 666 O O . TYR A 1 86 ? 6.029 12.510 -4.654 1.00 92.75 86 TYR A O 1
ATOM 674 N N . HIS A 1 87 ? 3.795 12.485 -4.507 1.00 94.19 87 HIS A N 1
ATOM 675 C CA . HIS A 1 87 ? 3.587 11.839 -5.816 1.00 94.19 87 HIS A CA 1
ATOM 676 C C . HIS A 1 87 ? 3.997 12.728 -6.996 1.00 94.19 87 HIS A C 1
ATOM 678 O O . HIS A 1 87 ? 4.317 12.227 -8.068 1.00 94.19 87 HIS A O 1
ATOM 684 N N . ARG A 1 88 ? 3.989 14.054 -6.811 1.00 93.94 88 ARG A N 1
ATOM 685 C CA . ARG A 1 88 ? 4.347 15.035 -7.849 1.00 93.94 88 ARG A CA 1
ATOM 686 C C . ARG A 1 88 ? 5.785 15.542 -7.743 1.00 93.94 88 ARG A C 1
ATOM 688 O O . ARG A 1 88 ? 6.164 16.410 -8.531 1.00 93.94 88 ARG A O 1
ATOM 695 N N . SER A 1 89 ? 6.556 15.040 -6.781 1.00 95.75 89 SER A N 1
ATOM 696 C CA . SER A 1 89 ? 7.961 15.411 -6.611 1.00 95.75 89 SER A CA 1
ATOM 697 C C . SER A 1 89 ? 8.818 14.885 -7.761 1.00 95.75 89 SER A C 1
ATOM 699 O O . SER A 1 89 ? 8.534 13.818 -8.302 1.00 95.75 89 SER A O 1
ATOM 701 N N . ASP A 1 90 ? 9.873 15.614 -8.117 1.00 96.00 90 ASP A N 1
ATOM 702 C CA . ASP A 1 90 ? 10.749 15.218 -9.229 1.00 96.00 90 ASP A CA 1
ATOM 703 C C . ASP A 1 90 ? 11.486 13.910 -8.919 1.00 96.00 90 ASP A C 1
ATOM 705 O O . ASP A 1 90 ? 11.555 13.032 -9.768 1.00 96.00 90 ASP A O 1
ATOM 709 N N . LEU A 1 91 ? 11.835 13.683 -7.647 1.00 95.94 91 LEU A N 1
ATOM 710 C CA . LEU A 1 91 ? 12.379 12.407 -7.174 1.00 95.94 91 LEU A CA 1
ATOM 711 C C .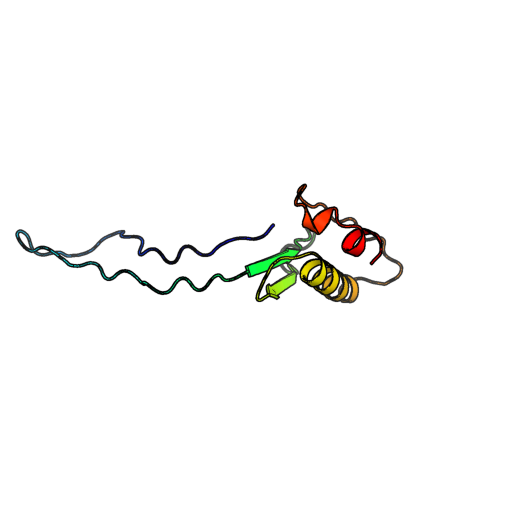 LEU A 1 91 ? 11.489 11.197 -7.510 1.00 95.94 91 LEU A C 1
ATOM 713 O O . LEU A 1 91 ? 12.009 10.124 -7.778 1.00 95.94 91 LEU A O 1
ATOM 717 N N . VAL A 1 92 ? 10.160 11.347 -7.490 1.00 94.31 92 VAL A N 1
ATOM 718 C CA . VAL A 1 92 ? 9.237 10.255 -7.850 1.00 94.31 92 VAL A CA 1
ATOM 719 C C . VAL A 1 92 ? 9.040 10.147 -9.364 1.00 94.31 92 VAL A C 1
ATOM 721 O O . VAL A 1 92 ? 8.784 9.053 -9.853 1.00 94.31 92 VAL A O 1
ATOM 724 N N . LYS A 1 93 ? 9.146 11.251 -10.111 1.00 92.62 93 LYS A N 1
ATOM 725 C CA . LYS A 1 93 ? 9.013 11.241 -11.579 1.00 92.62 93 LYS A CA 1
ATOM 726 C C . LYS A 1 93 ? 10.239 10.660 -12.280 1.00 92.62 93 LYS A C 1
ATOM 728 O O . LYS A 1 93 ? 10.085 10.076 -13.347 1.00 92.62 93 LYS A O 1
ATOM 733 N N . ASP A 1 94 ? 11.414 10.865 -11.693 1.00 92.88 94 ASP A N 1
ATOM 734 C CA . ASP A 1 94 ? 12.706 10.496 -12.275 1.00 92.88 94 ASP A CA 1
ATOM 735 C C . ASP A 1 94 ? 13.171 9.083 -11.871 1.00 92.88 94 ASP A C 1
ATOM 737 O O . ASP A 1 94 ? 14.186 8.606 -12.381 1.00 92.88 94 ASP A O 1
ATOM 741 N N . ALA A 1 95 ? 12.456 8.433 -10.946 1.00 85.81 95 ALA A N 1
ATOM 742 C CA . ALA A 1 95 ? 12.720 7.071 -10.473 1.00 85.81 95 ALA A CA 1
ATOM 743 C C . ALA A 1 95 ? 12.162 5.997 -11.419 1.00 85.81 95 ALA A C 1
ATOM 745 O O . ALA A 1 95 ? 12.861 4.973 -11.606 1.00 85.81 95 ALA A O 1
#

InterPro domains:
  IPR038717 Tc1-like transposase, DDE domain [PF13358] (1-94)

Nearest PDB structures (foldseek):
  5hoo-assembl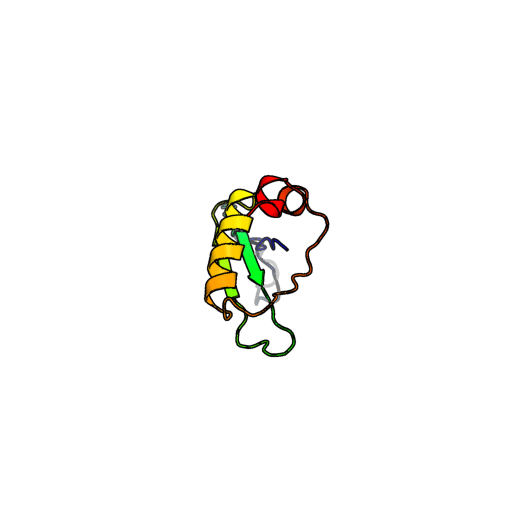y1_A  TM=6.650E-01  e=1.621E-01  Drosophila mauritiana
  4r79-assembly1_B  TM=6.256E-01  e=1.621E-01  Drosophila mauritiana
  5hoo-assembly1_B  TM=5.767E-01  e=2.107E-01  Drosophila mauritiana
  5gw1-assembly2_D  TM=2.144E-01  e=4.590E+00  Homo sapiens